Protein AF-A0A9E5N8W8-F1 (afdb_monomer)

Mean predicted aligned error: 3.69 Å

Solvent-accessible surface area (backbone atoms only — not comparable to full-atom values): 6098 Å² total; per-residue (Å²): 114,67,64,63,54,18,38,56,50,17,53,54,52,46,53,55,23,55,78,65,77,34,49,72,58,48,48,53,38,39,50,53,51,37,48,47,41,67,74,36,54,67,60,41,49,54,55,63,37,83,88,53,54,66,68,59,48,47,49,49,49,44,76,75,38,52,89,80,37,54,71,69,52,54,52,50,50,49,54,35,39,74,68,70,43,59,83,41,45,55,51,20,34,55,44,32,45,53,5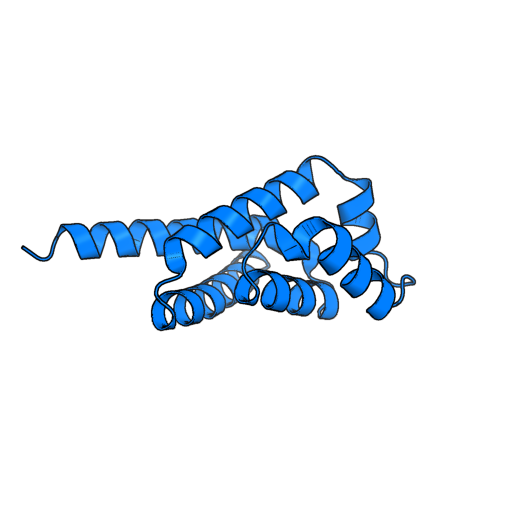4,52,52,51,50,56,53,52,67,70,60,76,121

Secondary structure (DSSP, 8-state):
-HHHHHHHHHHHHHHHHHHTT-HHHHHHHHHHHHHHHHH-HHHHHHHH-TTS-HHHHHHHHHHHHTTTS-HHHHHHHHHHHHTT-GGGHHHHHHHHHHHHHHHHHHHTT--

Structure (mmCIF, N/CA/C/O backbone):
data_AF-A0A9E5N8W8-F1
#
_entry.id   AF-A0A9E5N8W8-F1
#
loop_
_atom_site.group_PDB
_atom_site.id
_atom_site.type_symbol
_atom_site.label_atom_id
_atom_site.label_alt_id
_atom_site.label_comp_id
_atom_site.label_asym_id
_atom_site.label_entity_id
_atom_site.label_seq_id
_atom_site.pdbx_PDB_ins_code
_atom_site.Cartn_x
_atom_site.Cartn_y
_atom_site.Cartn_z
_atom_site.occupancy
_atom_site.B_iso_or_equiv
_atom_site.auth_seq_id
_atom_site.auth_comp_id
_atom_site.auth_asym_id
_atom_site.auth_atom_id
_atom_site.pdbx_PDB_model_num
ATOM 1 N N . MET A 1 1 ? 11.053 -13.539 7.207 1.00 73.38 1 MET A N 1
ATOM 2 C CA . MET A 1 1 ? 11.775 -12.260 7.021 1.00 73.38 1 MET A CA 1
ATOM 3 C C . MET A 1 1 ? 10.892 -11.238 6.309 1.00 73.38 1 MET A C 1
ATOM 5 O O . MET A 1 1 ? 10.702 -10.162 6.852 1.00 73.38 1 MET A O 1
ATOM 9 N N . GLU A 1 2 ? 10.278 -11.586 5.174 1.00 86.75 2 GLU A N 1
ATOM 10 C CA . GLU A 1 2 ? 9.368 -10.702 4.415 1.00 86.75 2 GLU A CA 1
ATOM 11 C C . GLU A 1 2 ? 8.120 -10.274 5.199 1.00 86.75 2 GLU A C 1
ATOM 13 O O . GLU A 1 2 ? 7.846 -9.081 5.286 1.00 86.75 2 GLU A O 1
ATOM 18 N N . ARG A 1 3 ? 7.435 -11.210 5.875 1.00 92.25 3 ARG A N 1
ATOM 19 C CA . ARG A 1 3 ? 6.260 -10.896 6.713 1.00 92.25 3 ARG A CA 1
ATOM 20 C C . ARG A 1 3 ? 6.556 -9.863 7.809 1.00 92.25 3 ARG A C 1
ATOM 22 O O . ARG A 1 3 ? 5.756 -8.974 8.040 1.00 92.25 3 ARG A O 1
ATOM 29 N N . GLN A 1 4 ? 7.743 -9.901 8.420 1.00 94.75 4 GLN A N 1
ATOM 30 C CA . GLN A 1 4 ? 8.146 -8.900 9.417 1.00 94.75 4 GL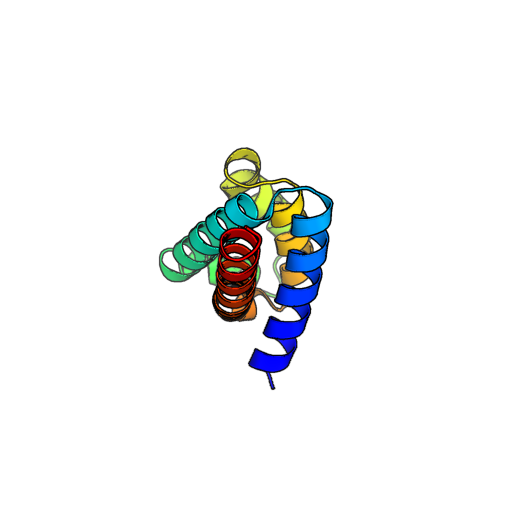N A CA 1
ATOM 31 C C . GLN A 1 4 ? 8.327 -7.502 8.800 1.00 94.75 4 GLN A C 1
ATOM 33 O O . GLN A 1 4 ? 8.074 -6.494 9.452 1.00 94.75 4 GLN A O 1
ATOM 38 N N . ILE A 1 5 ? 8.782 -7.420 7.546 1.00 94.25 5 ILE A N 1
ATOM 39 C CA . ILE A 1 5 ? 8.890 -6.144 6.827 1.00 94.25 5 ILE A CA 1
ATOM 40 C C . ILE A 1 5 ? 7.491 -5.634 6.471 1.00 94.25 5 ILE A C 1
ATOM 42 O O . ILE A 1 5 ? 7.222 -4.449 6.655 1.00 94.25 5 ILE A O 1
ATOM 46 N N . ALA A 1 6 ? 6.613 -6.521 6.000 1.00 96.19 6 ALA A N 1
ATOM 47 C CA . ALA A 1 6 ? 5.224 -6.199 5.697 1.00 96.19 6 ALA A CA 1
ATOM 48 C C . ALA A 1 6 ? 4.473 -5.688 6.936 1.00 96.19 6 ALA A C 1
ATOM 50 O O . ALA A 1 6 ? 3.879 -4.618 6.866 1.00 96.19 6 ALA A O 1
ATOM 51 N N . ALA A 1 7 ? 4.610 -6.360 8.083 1.00 96.69 7 ALA A N 1
ATOM 52 C CA . ALA A 1 7 ? 4.029 -5.932 9.356 1.00 96.69 7 ALA A CA 1
ATOM 53 C C . ALA A 1 7 ? 4.461 -4.506 9.734 1.00 96.69 7 ALA A C 1
ATOM 55 O O . ALA A 1 7 ? 3.627 -3.664 10.035 1.00 96.69 7 ALA A O 1
ATOM 56 N N . ARG A 1 8 ? 5.750 -4.168 9.592 1.00 96.25 8 ARG A N 1
ATOM 57 C CA . ARG A 1 8 ? 6.240 -2.800 9.857 1.00 96.25 8 ARG A CA 1
ATOM 58 C C . ARG A 1 8 ? 5.652 -1.750 8.914 1.00 96.25 8 ARG A C 1
ATOM 60 O O . ARG A 1 8 ? 5.467 -0.603 9.315 1.00 96.25 8 ARG A O 1
ATOM 67 N N . TYR A 1 9 ? 5.419 -2.104 7.650 1.00 96.44 9 TYR A N 1
ATOM 68 C CA . TYR A 1 9 ? 4.734 -1.217 6.711 1.00 96.44 9 TYR A CA 1
ATOM 69 C C . TYR A 1 9 ? 3.256 -1.056 7.076 1.00 96.44 9 TYR A C 1
ATOM 71 O O . TYR A 1 9 ? 2.765 0.072 7.067 1.00 96.44 9 TYR A O 1
ATOM 79 N N . ALA A 1 10 ? 2.584 -2.155 7.425 1.00 97.56 10 ALA A N 1
ATOM 80 C CA . ALA A 1 10 ? 1.194 -2.166 7.855 1.00 97.56 10 ALA A CA 1
ATOM 81 C C . ALA A 1 10 ? 0.993 -1.335 9.128 1.00 97.56 10 ALA A C 1
ATOM 83 O O . ALA A 1 10 ? 0.152 -0.449 9.125 1.00 97.56 10 ALA A O 1
ATOM 84 N N . GLU A 1 11 ? 1.822 -1.514 10.158 1.00 97.75 11 GLU A N 1
ATOM 85 C CA . GLU A 1 11 ? 1.798 -0.728 11.401 1.00 97.75 11 GLU A CA 1
ATOM 86 C C . GLU A 1 11 ? 1.964 0.777 11.141 1.00 97.75 11 GLU A C 1
ATOM 88 O O . GLU A 1 11 ? 1.233 1.602 11.696 1.00 97.75 11 GLU A O 1
ATOM 93 N N . ALA A 1 12 ? 2.912 1.149 10.274 1.00 97.00 12 ALA A N 1
ATOM 94 C CA . ALA A 1 12 ? 3.169 2.546 9.934 1.00 97.00 12 ALA A CA 1
ATOM 95 C C . ALA A 1 12 ? 1.988 3.173 9.178 1.00 97.00 12 ALA A C 1
ATOM 97 O O . ALA A 1 12 ? 1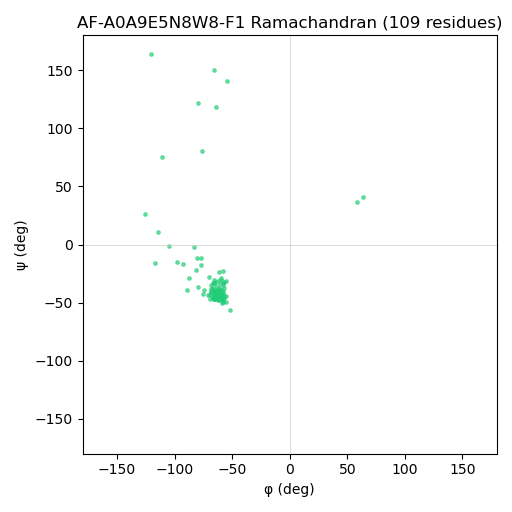.575 4.292 9.489 1.00 97.00 12 ALA A O 1
ATOM 98 N N . LEU A 1 13 ? 1.431 2.453 8.201 1.00 98.00 13 LEU A N 1
ATOM 99 C CA . LEU A 1 13 ? 0.262 2.906 7.454 1.00 98.00 13 LEU A CA 1
ATOM 100 C C . LEU A 1 13 ? -0.990 2.944 8.338 1.00 98.00 13 LEU A C 1
ATOM 102 O O . LEU A 1 13 ? -1.777 3.876 8.230 1.00 98.00 13 LEU A O 1
ATOM 106 N N . PHE A 1 14 ? -1.156 1.973 9.235 1.00 98.19 14 PHE A N 1
ATOM 107 C CA . PHE A 1 14 ? -2.268 1.894 10.179 1.00 98.19 14 PHE A CA 1
ATOM 108 C C . PHE A 1 14 ? -2.248 3.065 11.155 1.00 98.19 14 PHE A C 1
ATOM 110 O O . PHE A 1 14 ? -3.264 3.728 11.334 1.00 98.19 14 PHE A O 1
ATOM 117 N N . SER A 1 15 ? -1.078 3.382 11.713 1.00 97.12 15 SER A N 1
ATOM 118 C CA . SER A 1 15 ? -0.902 4.545 12.591 1.00 97.12 15 SER A CA 1
ATOM 119 C C . SER A 1 15 ? -1.310 5.838 11.880 1.00 97.12 15 SER A C 1
ATOM 121 O O . SER A 1 15 ? -2.086 6.621 12.418 1.00 97.12 15 SER A O 1
ATOM 123 N N . LEU A 1 16 ? -0.869 6.017 10.630 1.00 96.56 16 LEU A N 1
ATOM 124 C CA . LEU A 1 16 ? -1.220 7.188 9.829 1.00 96.56 16 LEU A CA 1
ATOM 125 C C . LEU A 1 16 ? -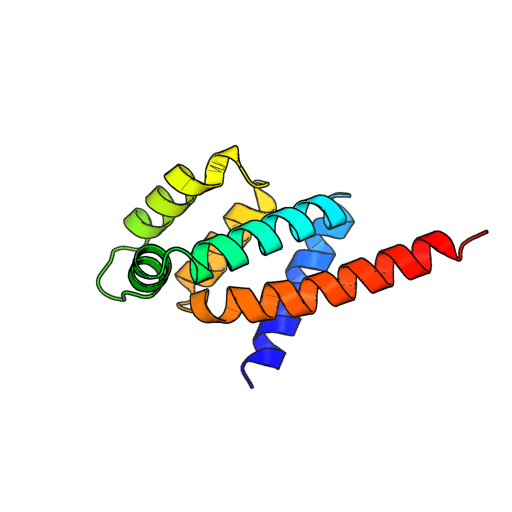2.710 7.236 9.459 1.00 96.56 16 LEU A C 1
ATOM 127 O O . LEU A 1 16 ? -3.310 8.306 9.481 1.00 96.56 16 LEU A O 1
ATOM 131 N N . ALA A 1 17 ? -3.310 6.095 9.118 1.00 97.19 17 ALA A N 1
ATOM 132 C CA . ALA A 1 17 ? -4.734 6.004 8.818 1.00 97.19 17 ALA A CA 1
ATOM 133 C C . ALA A 1 17 ? -5.583 6.300 10.062 1.00 97.19 17 ALA A C 1
ATOM 135 O O . ALA A 1 17 ? -6.584 7.001 9.967 1.00 97.19 17 ALA A O 1
ATOM 136 N N . ARG A 1 18 ? -5.153 5.836 11.241 1.00 96.12 18 ARG A N 1
ATOM 137 C CA . ARG A 1 18 ? -5.807 6.112 12.525 1.00 96.12 18 ARG A CA 1
ATOM 138 C C . ARG A 1 18 ? -5.770 7.590 12.888 1.00 96.12 18 ARG A C 1
ATOM 140 O O . ARG A 1 18 ? -6.793 8.139 13.271 1.00 96.12 18 ARG A O 1
ATOM 147 N N . GLU A 1 19 ? -4.623 8.248 12.729 1.00 95.62 19 GLU A N 1
ATOM 148 C CA . GLU A 1 19 ? -4.494 9.699 12.950 1.00 95.62 19 GLU A CA 1
ATOM 149 C C . GLU A 1 19 ? -5.437 10.527 12.063 1.00 95.62 19 GLU A C 1
ATOM 151 O O . GLU A 1 19 ? -5.755 11.669 12.395 1.00 95.62 19 GLU A O 1
ATOM 156 N N . ARG A 1 20 ? -5.872 9.961 10.933 1.00 94.88 20 ARG A N 1
ATOM 157 C CA . ARG A 1 20 ? -6.726 10.611 9.936 1.00 94.88 20 ARG A CA 1
ATOM 158 C C . ARG A 1 20 ? -8.177 10.145 9.949 1.00 94.88 20 ARG A C 1
ATOM 160 O O . ARG A 1 20 ? -8.952 10.671 9.162 1.00 94.88 20 ARG A O 1
ATOM 167 N N . ASP A 1 21 ? -8.530 9.195 10.813 1.00 95.25 21 ASP A N 1
ATOM 168 C CA . ASP A 1 21 ? -9.847 8.544 10.814 1.00 95.25 21 ASP A CA 1
ATOM 169 C C . ASP A 1 21 ? -10.182 7.853 9.468 1.00 95.25 21 ASP A C 1
ATOM 171 O O . ASP A 1 21 ? -11.305 7.861 8.975 1.00 95.25 21 ASP A O 1
ATOM 175 N N . GLU A 1 22 ? -9.164 7.265 8.827 1.00 97.12 22 GLU A N 1
ATOM 176 C CA . GLU A 1 22 ? -9.233 6.672 7.481 1.00 97.12 22 GLU A CA 1
ATOM 177 C C . GLU A 1 22 ? -9.024 5.141 7.479 1.00 97.12 22 GLU A C 1
ATOM 179 O O . GLU A 1 22 ? -8.872 4.554 6.407 1.00 97.12 22 GLU A O 1
ATOM 184 N N . ILE A 1 23 ? -9.016 4.472 8.644 1.00 96.94 23 ILE A N 1
ATOM 185 C CA . ILE A 1 23 ? -8.651 3.042 8.786 1.00 96.94 23 ILE A CA 1
ATOM 186 C C . ILE A 1 23 ? -9.430 2.146 7.813 1.00 96.94 23 ILE A C 1
ATOM 188 O O . ILE A 1 23 ? -8.837 1.435 7.003 1.00 96.94 23 ILE A O 1
ATOM 192 N N . ASP A 1 24 ? -10.762 2.203 7.851 1.00 96.62 24 ASP A N 1
ATOM 193 C CA . ASP A 1 24 ? -11.620 1.339 7.029 1.00 96.62 24 ASP A CA 1
ATOM 194 C C . ASP A 1 24 ? -11.471 1.603 5.532 1.00 96.62 24 ASP A C 1
ATOM 196 O O . ASP A 1 24 ? -11.602 0.701 4.693 1.00 96.62 24 ASP A O 1
ATOM 200 N N . ARG A 1 25 ? -11.201 2.861 5.180 1.00 97.81 25 ARG A N 1
ATOM 201 C CA . ARG A 1 25 ? -11.042 3.251 3.788 1.00 97.81 25 ARG A CA 1
ATOM 202 C C . ARG A 1 25 ? -9.695 2.783 3.245 1.00 97.81 25 ARG A C 1
ATOM 204 O O . ARG A 1 25 ? -9.667 2.226 2.153 1.00 97.81 25 ARG A O 1
ATOM 211 N N . VAL A 1 26 ? -8.620 2.921 4.020 1.00 98.31 26 VAL A N 1
ATOM 212 C CA . VAL A 1 26 ? -7.295 2.392 3.666 1.00 98.31 26 VAL A CA 1
ATOM 213 C C . VAL A 1 26 ? -7.305 0.861 3.595 1.00 98.31 26 VAL A C 1
ATOM 215 O O . VAL A 1 26 ? -6.733 0.311 2.658 1.00 98.31 26 VAL A O 1
ATOM 218 N N . ASP A 1 27 ? -8.005 0.175 4.505 1.00 98.12 27 ASP A N 1
ATOM 219 C CA . ASP A 1 27 ? -8.218 -1.285 4.451 1.00 98.12 27 ASP A CA 1
ATOM 220 C C . ASP A 1 27 ? -8.848 -1.701 3.108 1.00 98.12 27 ASP A C 1
ATOM 222 O O . ASP A 1 27 ? -8.346 -2.564 2.383 1.00 98.12 27 ASP A O 1
ATOM 226 N N . SER A 1 28 ? -9.920 -1.002 2.720 1.00 97.94 28 SER A N 1
ATOM 227 C CA . SER A 1 28 ? -10.619 -1.232 1.451 1.00 97.94 28 SER A CA 1
ATOM 228 C C . SER A 1 28 ? -9.731 -0.963 0.232 1.00 97.94 28 SER A C 1
ATOM 230 O O . SER A 1 28 ? -9.760 -1.730 -0.734 1.00 97.94 28 SER A O 1
ATOM 232 N N . ASP A 1 29 ? -8.939 0.109 0.269 1.00 98.31 29 ASP A N 1
ATOM 233 C CA . ASP A 1 29 ? -8.019 0.458 -0.809 1.00 98.31 29 ASP A CA 1
ATOM 234 C C . ASP A 1 29 ? -6.918 -0.602 -0.971 1.00 98.31 29 ASP A C 1
ATOM 236 O O . ASP A 1 29 ? -6.648 -1.042 -2.088 1.00 98.31 29 ASP A O 1
ATOM 240 N N . LEU A 1 30 ? -6.296 -1.048 0.129 1.00 98.00 30 LEU A N 1
ATOM 241 C CA . LEU A 1 30 ? -5.261 -2.088 0.103 1.00 98.00 30 LEU A CA 1
ATOM 242 C C . LEU A 1 30 ? -5.801 -3.401 -0.456 1.00 98.00 30 LEU A C 1
ATOM 244 O O . LEU A 1 30 ? -5.138 -4.025 -1.285 1.00 98.00 30 LEU A O 1
ATOM 248 N N . LYS A 1 31 ? -7.023 -3.780 -0.074 1.00 97.38 31 LYS A N 1
ATOM 249 C CA . LYS A 1 31 ? -7.702 -4.955 -0.623 1.00 97.38 31 LYS A CA 1
ATOM 250 C C . LYS A 1 31 ? -7.905 -4.851 -2.134 1.00 97.38 31 LYS A C 1
ATOM 252 O O . LYS A 1 31 ? -7.632 -5.811 -2.854 1.00 97.38 31 LYS A O 1
ATOM 257 N N . ALA A 1 32 ? -8.352 -3.695 -2.628 1.00 96.62 32 ALA A N 1
ATOM 258 C CA . ALA A 1 32 ? -8.524 -3.465 -4.063 1.00 96.62 32 ALA A CA 1
ATOM 259 C C . ALA A 1 32 ? -7.185 -3.522 -4.817 1.00 96.62 32 ALA A C 1
ATOM 261 O O . ALA A 1 32 ? -7.098 -4.123 -5.886 1.00 96.62 32 ALA A O 1
ATOM 262 N N . VAL A 1 33 ? -6.126 -2.948 -4.243 1.00 96.12 33 VAL A N 1
ATOM 263 C CA . VAL A 1 33 ? -4.782 -2.967 -4.833 1.00 96.12 33 VAL A CA 1
ATOM 264 C C . VAL A 1 33 ? -4.207 -4.381 -4.867 1.00 96.12 33 VAL A C 1
ATOM 266 O O . VAL A 1 33 ? -3.688 -4.799 -5.900 1.00 96.12 33 VAL A O 1
ATOM 269 N N . ALA A 1 34 ? -4.313 -5.134 -3.771 1.00 95.19 34 ALA A N 1
ATOM 270 C CA . ALA A 1 34 ? -3.846 -6.515 -3.707 1.00 95.19 34 ALA A CA 1
ATOM 271 C C . ALA A 1 34 ? -4.579 -7.400 -4.730 1.00 95.19 34 ALA A C 1
ATOM 273 O O . ALA A 1 34 ? -3.937 -8.182 -5.433 1.00 95.19 34 ALA A O 1
ATOM 274 N N . ALA A 1 35 ? -5.898 -7.222 -4.876 1.00 95.00 35 ALA A N 1
ATOM 275 C CA . ALA A 1 35 ? -6.687 -7.909 -5.895 1.00 95.00 35 ALA A CA 1
ATOM 276 C C . ALA A 1 35 ? -6.233 -7.543 -7.318 1.00 95.00 35 ALA A C 1
ATOM 278 O O . ALA A 1 35 ? -5.962 -8.435 -8.117 1.00 95.00 35 ALA A O 1
ATOM 279 N N . LEU A 1 36 ? -6.056 -6.250 -7.618 1.00 94.25 36 LEU A N 1
ATOM 280 C CA . LEU A 1 36 ? -5.584 -5.791 -8.928 1.00 94.25 36 LEU A CA 1
ATOM 281 C C . LEU A 1 36 ? -4.224 -6.398 -9.297 1.00 94.25 36 LEU A C 1
ATOM 283 O O . LEU A 1 36 ? -4.029 -6.836 -10.428 1.00 94.25 36 LEU A O 1
ATOM 287 N N . LEU A 1 37 ? -3.281 -6.434 -8.353 1.00 92.25 37 LEU A N 1
ATOM 288 C CA . LEU A 1 37 ? -1.951 -7.008 -8.578 1.00 92.25 37 LEU A CA 1
ATOM 289 C C . LEU A 1 37 ? -2.003 -8.522 -8.816 1.00 92.25 37 LEU A C 1
ATOM 291 O O . LEU A 1 37 ? -1.208 -9.041 -9.598 1.00 92.25 37 LEU A O 1
ATOM 295 N N . ALA A 1 38 ? -2.941 -9.220 -8.172 1.00 92.12 38 ALA A N 1
ATOM 296 C CA . ALA A 1 38 ? -3.154 -10.650 -8.370 1.00 92.12 38 ALA A CA 1
ATOM 297 C C . ALA A 1 38 ? -3.845 -10.965 -9.710 1.00 92.12 38 ALA A C 1
ATOM 299 O O . ALA A 1 38 ? -3.488 -11.938 -10.374 1.00 92.12 38 ALA A O 1
ATOM 300 N N . GLU A 1 39 ? -4.816 -10.148 -10.123 1.00 95.06 39 GLU A N 1
ATOM 301 C CA . GLU A 1 39 ? -5.590 -10.348 -11.354 1.00 95.06 39 GLU A CA 1
ATOM 302 C C . GLU A 1 39 ? -4.832 -9.892 -12.607 1.00 95.06 39 GLU A C 1
ATOM 304 O O . GLU A 1 39 ? -4.898 -10.538 -13.656 1.00 95.06 39 GLU A O 1
ATOM 309 N N . VAL A 1 40 ? -4.068 -8.802 -12.507 1.00 95.12 40 VAL A N 1
ATOM 310 C CA . VAL A 1 40 ? -3.369 -8.178 -13.636 1.00 95.12 40 VAL A CA 1
ATOM 311 C C . VAL A 1 40 ? -1.863 -8.372 -13.483 1.00 95.12 40 VAL A C 1
ATOM 313 O O . VAL A 1 40 ? -1.105 -7.458 -13.159 1.00 95.12 40 VAL A O 1
ATOM 316 N N . SER A 1 41 ? -1.409 -9.596 -13.764 1.00 90.25 41 SER A N 1
ATOM 317 C CA . SER A 1 41 ? 0.006 -9.983 -13.635 1.00 90.25 41 SER A CA 1
ATOM 318 C C . SER A 1 41 ? 0.984 -9.092 -14.421 1.00 90.25 41 SER A C 1
ATOM 320 O O . SER A 1 41 ? 2.110 -8.878 -13.978 1.00 90.25 41 SER A O 1
ATOM 322 N N . GLU A 1 42 ? 0.578 -8.533 -15.567 1.00 92.25 42 GLU A N 1
ATOM 323 C CA . GLU A 1 42 ? 1.391 -7.570 -16.326 1.00 92.25 42 GLU A CA 1
ATOM 324 C C . GLU A 1 42 ? 1.644 -6.283 -15.527 1.00 92.25 42 GLU A C 1
ATOM 326 O O . GLU A 1 42 ? 2.771 -5.786 -15.500 1.00 92.25 42 GLU A O 1
ATOM 331 N N . PHE A 1 43 ? 0.621 -5.777 -14.831 1.00 92.44 43 PHE A N 1
ATOM 332 C CA . PHE A 1 43 ? 0.722 -4.574 -14.012 1.00 92.44 43 PHE A CA 1
ATOM 333 C C . PHE A 1 43 ? 1.698 -4.788 -12.851 1.00 92.44 43 PHE A C 1
ATOM 335 O O . PHE A 1 43 ? 2.612 -3.984 -12.663 1.00 92.44 43 PHE A O 1
ATOM 342 N N . ALA A 1 44 ? 1.583 -5.916 -12.144 1.00 91.50 44 ALA A N 1
ATOM 343 C CA . ALA A 1 44 ? 2.524 -6.289 -11.087 1.00 91.50 44 ALA A CA 1
ATOM 344 C C . ALA A 1 44 ? 3.972 -6.372 -11.609 1.00 91.50 44 ALA A C 1
ATOM 346 O O . ALA A 1 44 ? 4.873 -5.723 -11.071 1.00 91.50 44 ALA A O 1
ATOM 347 N N . ARG A 1 45 ? 4.189 -7.076 -12.729 1.00 91.56 45 ARG A N 1
ATOM 348 C CA . ARG A 1 45 ? 5.522 -7.222 -13.343 1.00 91.56 45 ARG A CA 1
ATOM 349 C C . ARG A 1 45 ? 6.119 -5.888 -13.769 1.00 91.56 45 ARG A C 1
ATOM 351 O O . ARG A 1 45 ? 7.321 -5.685 -13.613 1.00 91.56 45 ARG A O 1
ATOM 358 N N . LEU A 1 46 ? 5.306 -4.969 -14.287 1.00 92.44 46 LEU A N 1
ATOM 359 C CA . LEU A 1 46 ? 5.768 -3.639 -14.676 1.00 92.44 46 LEU A CA 1
ATOM 360 C C . LEU A 1 46 ? 6.237 -2.832 -13.457 1.00 92.44 46 LEU A C 1
ATOM 362 O O . LEU A 1 46 ? 7.283 -2.180 -13.517 1.00 92.44 46 LEU A O 1
ATOM 366 N N . LEU A 1 47 ? 5.509 -2.899 -12.338 1.00 91.94 47 LEU A N 1
ATOM 367 C CA . LEU A 1 47 ? 5.897 -2.224 -11.095 1.00 91.94 47 LEU A CA 1
ATOM 368 C C . LEU A 1 47 ? 7.191 -2.794 -10.496 1.00 91.94 47 LEU A C 1
ATOM 370 O O . LEU A 1 47 ? 7.973 -2.049 -9.901 1.00 91.94 47 LEU A O 1
ATOM 374 N N . GLU A 1 48 ? 7.462 -4.080 -10.693 1.00 89.31 48 GLU A N 1
ATOM 375 C CA . GLU A 1 48 ? 8.693 -4.747 -10.252 1.00 89.31 48 GLU A CA 1
ATOM 376 C C . GLU A 1 48 ? 9.875 -4.534 -11.214 1.00 89.31 48 GLU A C 1
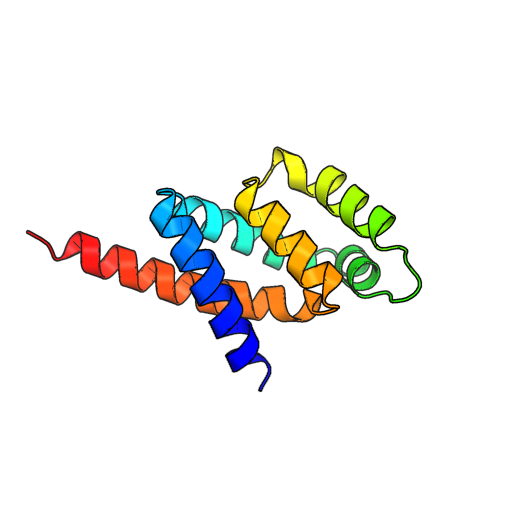ATOM 378 O O . GLU A 1 48 ? 11.032 -4.599 -10.800 1.00 89.31 48 GLU A O 1
ATOM 383 N N . HIS A 1 49 ? 9.618 -4.207 -12.484 1.00 91.12 49 HIS A N 1
ATOM 384 C CA . HIS A 1 49 ? 10.653 -4.160 -13.517 1.00 91.12 49 HIS A CA 1
ATOM 385 C C . HIS A 1 49 ? 11.719 -3.078 -13.243 1.00 91.12 49 HIS A C 1
ATOM 387 O O . HIS A 1 49 ? 11.384 -1.888 -13.219 1.00 91.12 49 HIS A O 1
ATOM 393 N N . PRO A 1 50 ? 13.008 -3.422 -13.066 1.00 87.69 50 PRO A N 1
ATOM 394 C CA . PRO A 1 50 ? 14.034 -2.460 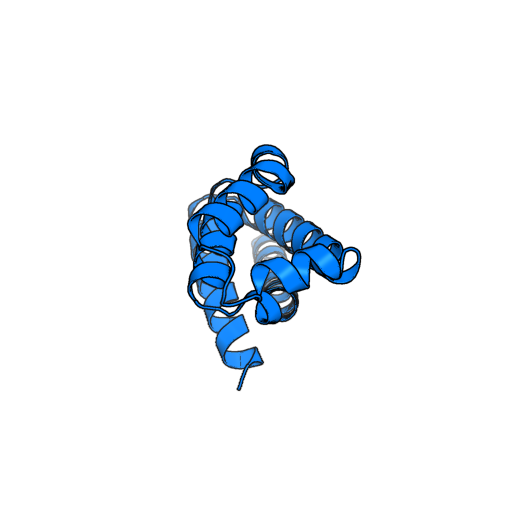-12.654 1.00 87.69 50 PRO A CA 1
ATOM 395 C C . PRO A 1 50 ? 14.390 -1.436 -13.741 1.00 87.69 50 PRO A C 1
ATOM 397 O O . PRO A 1 50 ? 14.776 -0.319 -13.415 1.00 87.69 50 PRO A O 1
ATOM 400 N N . GLU A 1 51 ? 14.234 -1.785 -15.021 1.00 91.25 51 GLU A N 1
ATOM 401 C CA . GLU A 1 51 ? 14.543 -0.874 -16.139 1.00 91.25 51 GLU A CA 1
ATOM 402 C C . GLU A 1 51 ? 13.424 0.139 -16.429 1.00 91.25 51 GLU A C 1
ATOM 404 O O . GLU A 1 51 ? 13.624 1.088 -17.185 1.00 91.25 51 GLU A O 1
ATOM 409 N N . VAL A 1 52 ? 12.236 -0.040 -15.837 1.00 92.56 52 VAL A N 1
ATOM 410 C CA . VAL A 1 52 ? 11.150 0.934 -15.983 1.00 92.56 52 VAL A CA 1
ATOM 411 C C . VAL A 1 52 ? 11.423 2.096 -15.032 1.00 92.56 52 VAL A C 1
ATOM 413 O O . VAL A 1 52 ? 11.515 1.906 -13.818 1.00 92.56 52 VAL A O 1
ATOM 416 N N . ALA A 1 53 ? 11.525 3.304 -15.589 1.00 93.75 53 ALA A N 1
ATOM 417 C CA . ALA A 1 53 ? 11.745 4.526 -14.822 1.00 93.75 53 ALA A CA 1
ATOM 418 C C . ALA A 1 53 ? 10.684 4.706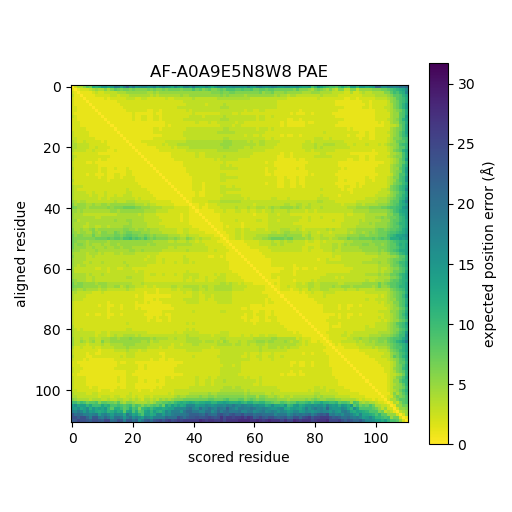 -13.722 1.00 93.75 53 ALA A C 1
ATOM 420 O O . ALA A 1 53 ? 9.495 4.449 -13.937 1.00 93.75 53 ALA A O 1
ATOM 421 N N . GLN A 1 54 ? 11.105 5.184 -12.549 1.00 92.44 54 GLN A N 1
ATOM 422 C CA . GLN A 1 54 ? 10.216 5.337 -11.393 1.00 92.44 54 GLN A CA 1
ATOM 423 C C . GLN A 1 54 ? 9.067 6.304 -11.685 1.00 92.44 54 GLN A C 1
ATOM 425 O O . GLN A 1 54 ? 7.928 6.046 -11.312 1.00 92.44 54 GLN A O 1
ATOM 430 N N . GLU A 1 55 ? 9.340 7.373 -12.428 1.00 93.62 55 GLU A N 1
ATOM 431 C CA . GLU A 1 55 ? 8.358 8.363 -12.865 1.00 93.62 55 GLU A CA 1
ATOM 432 C C . GLU A 1 55 ? 7.253 7.713 -13.702 1.00 93.62 55 GLU A C 1
ATOM 434 O O . GLU A 1 55 ? 6.072 8.028 -13.536 1.00 93.62 55 GLU A O 1
ATOM 439 N N . ARG A 1 56 ? 7.618 6.748 -14.560 1.00 94.62 56 ARG A N 1
ATOM 440 C CA . ARG A 1 56 ? 6.643 6.006 -15.362 1.00 94.62 56 ARG A CA 1
ATOM 441 C C . ARG A 1 56 ? 5.776 5.107 -14.485 1.00 94.62 56 ARG A C 1
ATOM 443 O O . ARG A 1 56 ? 4.567 5.067 -14.694 1.00 94.62 56 ARG A O 1
ATOM 450 N N . LYS A 1 57 ? 6.361 4.438 -13.487 1.00 94.00 57 LYS A N 1
ATOM 451 C CA . LYS A 1 57 ? 5.603 3.629 -12.517 1.00 94.00 57 LYS A CA 1
ATOM 452 C C . LYS A 1 57 ? 4.642 4.487 -11.697 1.00 94.00 57 LYS A C 1
ATOM 454 O O . LYS A 1 57 ? 3.496 4.098 -11.508 1.00 94.00 57 LYS A O 1
ATOM 459 N N . TYR A 1 58 ? 5.075 5.662 -11.243 1.00 94.75 58 TYR A N 1
ATOM 460 C CA . TYR A 1 58 ? 4.214 6.576 -10.489 1.00 94.75 58 TYR A CA 1
ATOM 461 C C . TYR A 1 58 ? 3.063 7.112 -11.331 1.00 94.75 58 TYR A C 1
ATOM 463 O O . TYR A 1 58 ? 1.940 7.136 -10.838 1.00 94.75 58 TYR A O 1
ATOM 471 N N . SER A 1 59 ? 3.330 7.476 -12.589 1.00 94.94 59 SER A N 1
ATOM 472 C CA . SER A 1 59 ? 2.287 7.926 -13.517 1.00 94.94 59 SER A CA 1
ATOM 473 C C . SER A 1 59 ? 1.237 6.834 -13.716 1.00 94.94 59 SER A C 1
ATOM 475 O O . SER A 1 59 ? 0.052 7.104 -13.624 1.00 94.94 59 SER A O 1
ATOM 477 N N . LEU A 1 60 ? 1.658 5.576 -13.882 1.00 93.94 60 LEU A N 1
ATOM 478 C CA . LEU A 1 60 ? 0.730 4.449 -14.013 1.00 93.94 60 LEU A CA 1
ATOM 479 C C . LEU A 1 60 ? -0.091 4.200 -12.742 1.00 93.94 60 LEU A C 1
ATOM 481 O O . LEU A 1 60 ? -1.282 3.926 -12.833 1.00 93.94 60 LEU A O 1
ATOM 485 N N . LEU A 1 61 ? 0.514 4.311 -11.554 1.00 94.94 61 LEU A N 1
ATOM 486 C CA . LEU A 1 61 ? -0.237 4.225 -10.297 1.00 94.94 61 LEU A CA 1
ATOM 487 C C . LEU A 1 61 ? -1.289 5.339 -10.193 1.00 94.94 61 LEU A C 1
ATOM 489 O O . LEU A 1 61 ? -2.404 5.081 -9.755 1.00 94.94 61 LEU A O 1
ATOM 493 N N . GLU A 1 62 ? -0.946 6.565 -10.587 1.00 95.44 62 GLU A N 1
ATOM 494 C CA . GLU A 1 62 ? -1.885 7.692 -10.606 1.00 95.44 62 GLU A CA 1
ATOM 495 C C . GLU A 1 62 ? -3.002 7.491 -11.634 1.00 95.44 62 GLU A C 1
ATOM 497 O O . GLU A 1 62 ? -4.167 7.654 -11.292 1.00 95.44 62 GLU A O 1
ATOM 502 N N . GLU A 1 63 ? -2.661 7.083 -12.857 1.00 95.19 63 GLU A N 1
ATOM 503 C CA . GLU A 1 63 ? -3.613 6.842 -13.947 1.00 95.19 63 GLU A CA 1
ATOM 504 C C . GLU A 1 63 ? -4.615 5.727 -13.605 1.00 95.19 63 GLU A C 1
ATOM 506 O O . GLU A 1 63 ? -5.794 5.844 -13.928 1.00 95.19 63 GLU A O 1
ATOM 511 N N . VAL A 1 64 ? -4.163 4.648 -12.954 1.00 94.06 64 VAL A N 1
ATOM 512 C CA . VAL A 1 64 ? -5.002 3.468 -12.678 1.00 94.06 64 VAL A CA 1
ATOM 513 C C . VAL A 1 64 ? -5.754 3.581 -11.352 1.00 94.06 64 VAL A C 1
ATOM 515 O O . VAL A 1 64 ? -6.901 3.151 -11.258 1.00 94.06 64 VAL A O 1
ATOM 518 N N . LEU A 1 65 ? -5.113 4.119 -10.311 1.00 94.69 65 LEU A N 1
ATOM 519 C CA . LEU A 1 65 ? -5.638 4.078 -8.942 1.00 94.69 65 LEU A CA 1
ATOM 520 C C . LEU A 1 65 ? -5.928 5.461 -8.360 1.00 94.69 65 LEU A C 1
ATOM 522 O O . LEU A 1 65 ? -6.630 5.540 -7.358 1.00 94.69 65 LEU A O 1
ATOM 526 N N . GLY A 1 66 ? -5.412 6.544 -8.945 1.00 93.00 66 GLY A N 1
ATOM 527 C CA . GLY A 1 66 ? -5.365 7.863 -8.306 1.00 93.00 66 GLY A CA 1
ATOM 528 C C . GLY A 1 66 ? -6.717 8.429 -7.875 1.00 93.00 66 GLY A C 1
ATOM 529 O O . GLY A 1 66 ? -6.785 9.092 -6.845 1.00 93.00 66 GLY A O 1
ATOM 530 N N . GLU A 1 67 ? -7.786 8.133 -8.617 1.00 94.06 67 GLU A N 1
ATOM 531 C CA . GLU A 1 67 ? -9.158 8.529 -8.262 1.00 94.06 67 GLU A CA 1
ATOM 532 C C . GLU A 1 67 ? -9.915 7.455 -7.461 1.00 94.06 67 GLU A C 1
ATOM 534 O O . GLU A 1 67 ? -10.939 7.744 -6.844 1.00 94.06 67 GLU A O 1
ATOM 539 N N . ALA A 1 68 ? -9.429 6.212 -7.463 1.00 94.19 68 ALA A N 1
ATOM 540 C CA . ALA A 1 68 ? -10.100 5.072 -6.843 1.00 94.19 68 ALA A CA 1
ATOM 541 C C . ALA A 1 68 ? -9.743 4.894 -5.359 1.00 94.19 68 ALA A C 1
ATOM 543 O O . ALA A 1 68 ? -10.563 4.380 -4.592 1.00 94.19 68 ALA A O 1
ATOM 544 N N . ILE A 1 69 ? -8.538 5.310 -4.958 1.00 97.44 69 ILE A N 1
ATOM 545 C CA . ILE A 1 69 ? -8.001 5.129 -3.602 1.00 97.44 69 ILE A CA 1
ATOM 546 C C . ILE A 1 69 ? -7.665 6.464 -2.939 1.00 97.44 69 ILE A C 1
ATOM 548 O O . ILE A 1 69 ? -7.521 7.495 -3.596 1.00 97.44 69 ILE A O 1
ATOM 552 N N . LEU A 1 70 ? -7.496 6.453 -1.619 1.00 97.94 70 LEU A N 1
ATOM 553 C CA . LEU A 1 70 ? -7.099 7.640 -0.878 1.00 97.94 70 LEU A CA 1
ATOM 554 C C . LEU A 1 70 ? -5.679 8.110 -1.237 1.00 97.94 70 LEU A C 1
ATOM 556 O O . LEU A 1 70 ? -4.782 7.291 -1.478 1.00 97.94 70 LEU A O 1
ATOM 560 N N . PRO A 1 71 ? -5.405 9.428 -1.138 1.00 96.19 71 PRO A N 1
ATOM 561 C CA . PRO A 1 71 ? -4.062 9.973 -1.330 1.00 96.19 71 PRO A CA 1
ATOM 562 C C . PRO A 1 71 ? -3.010 9.361 -0.396 1.00 96.19 71 PRO A C 1
ATOM 564 O O . PRO A 1 71 ? -1.843 9.232 -0.781 1.00 96.19 71 PRO A O 1
ATOM 567 N N . VAL A 1 72 ? -3.403 8.981 0.828 1.00 96.56 72 VAL A N 1
ATOM 568 C CA . VAL A 1 72 ? -2.515 8.310 1.790 1.00 96.56 72 VAL A CA 1
ATOM 569 C C . VAL A 1 72 ? -2.100 6.928 1.286 1.00 96.56 72 VAL A C 1
ATOM 571 O O . VAL A 1 72 ? -0.905 6.623 1.266 1.00 96.56 72 VAL A O 1
ATOM 574 N N . THR A 1 73 ? -3.053 6.146 0.773 1.00 97.56 73 THR A N 1
ATOM 575 C CA . THR A 1 73 ? -2.798 4.823 0.204 1.00 97.56 73 THR A CA 1
ATOM 576 C C . THR A 1 73 ? -1.932 4.939 -1.045 1.00 97.56 73 THR A C 1
ATOM 578 O O . THR A 1 73 ? -0.903 4.275 -1.146 1.00 97.56 73 THR A O 1
ATOM 581 N N . LEU A 1 74 ? -2.256 5.856 -1.961 1.00 97.19 74 LEU A N 1
ATOM 582 C CA . LEU A 1 74 ? -1.457 6.087 -3.169 1.00 97.19 74 LEU A CA 1
ATOM 583 C C . LEU A 1 74 ? -0.007 6.481 -2.844 1.00 97.19 74 LEU A C 1
ATOM 585 O O . LEU A 1 74 ? 0.937 5.991 -3.467 1.00 97.19 74 LEU A O 1
ATOM 589 N N . SER A 1 75 ? 0.185 7.352 -1.851 1.00 96.38 75 SER A N 1
ATOM 590 C CA . SER A 1 75 ? 1.518 7.766 -1.397 1.00 96.38 75 SER A CA 1
ATOM 591 C C . SER A 1 75 ? 2.309 6.592 -0.818 1.00 96.38 75 SER A C 1
ATOM 593 O O . SER A 1 75 ? 3.507 6.455 -1.084 1.00 96.38 75 SER A O 1
ATOM 595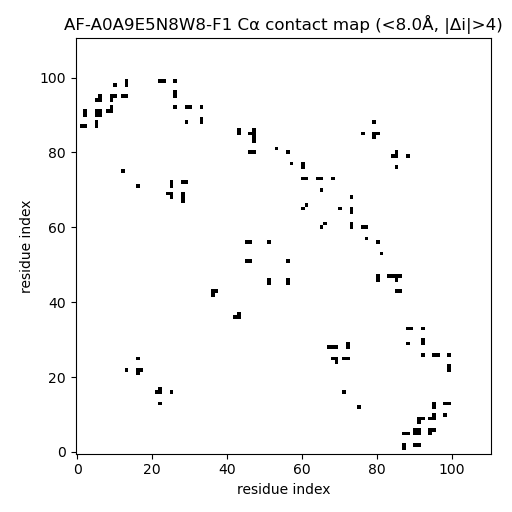 N N . PHE A 1 76 ? 1.636 5.717 -0.072 1.00 96.88 76 PHE A N 1
ATOM 596 C CA . PHE A 1 76 ? 2.216 4.479 0.428 1.00 96.88 76 PHE A CA 1
ATOM 597 C C . PHE A 1 76 ? 2.625 3.529 -0.711 1.00 96.88 76 PHE A C 1
ATOM 599 O O . PHE A 1 76 ? 3.764 3.060 -0.723 1.00 96.88 76 PHE A O 1
ATOM 606 N N . LEU A 1 77 ? 1.775 3.317 -1.722 1.00 95.88 77 LEU A N 1
ATOM 607 C CA . LEU A 1 77 ? 2.112 2.474 -2.878 1.00 95.88 77 LEU A CA 1
ATOM 608 C C . LEU A 1 77 ? 3.352 2.984 -3.613 1.00 95.88 77 L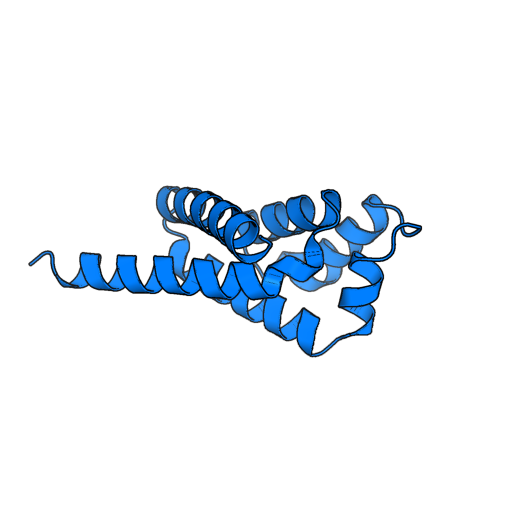EU A C 1
ATOM 610 O O . LEU A 1 77 ? 4.282 2.219 -3.872 1.00 95.88 77 LEU A O 1
ATOM 614 N N . LYS A 1 78 ? 3.422 4.294 -3.879 1.00 95.12 78 LYS A N 1
ATOM 615 C CA . LYS A 1 78 ? 4.603 4.916 -4.496 1.00 95.12 78 LYS A CA 1
ATOM 616 C C . LYS A 1 78 ? 5.863 4.683 -3.664 1.00 95.12 78 LYS A C 1
ATOM 618 O O . LYS A 1 78 ? 6.920 4.399 -4.223 1.00 95.12 78 LYS A O 1
ATOM 623 N N . LEU A 1 79 ? 5.771 4.761 -2.333 1.00 95.12 79 LEU A N 1
ATOM 624 C CA . LEU A 1 79 ? 6.893 4.468 -1.438 1.00 95.12 79 LEU A CA 1
ATOM 625 C C . LEU A 1 79 ? 7.358 3.011 -1.559 1.00 95.12 79 LEU A C 1
ATOM 627 O O . LEU A 1 79 ? 8.566 2.775 -1.619 1.00 95.12 79 LEU A O 1
ATOM 631 N N . VAL A 1 80 ? 6.433 2.053 -1.579 1.00 93.81 80 VAL A N 1
ATOM 632 C CA . VAL A 1 80 ? 6.738 0.618 -1.675 1.00 93.81 80 VAL A CA 1
ATOM 633 C C . VAL A 1 80 ? 7.373 0.283 -3.027 1.00 93.81 80 VAL A C 1
ATOM 635 O O . VAL A 1 80 ? 8.445 -0.326 -3.065 1.00 93.81 80 VAL A O 1
ATOM 638 N N . VAL A 1 81 ? 6.796 0.785 -4.123 1.00 92.88 81 VAL A N 1
ATOM 639 C CA . VAL A 1 81 ? 7.341 0.636 -5.484 1.00 92.88 81 VAL A CA 1
ATOM 640 C C . VAL A 1 81 ? 8.730 1.262 -5.592 1.00 92.88 81 VAL A C 1
ATOM 642 O O . VAL A 1 81 ? 9.659 0.643 -6.114 1.00 92.88 81 VAL A O 1
ATOM 645 N N . ARG A 1 82 ? 8.934 2.451 -5.008 1.00 92.06 82 ARG A N 1
ATOM 646 C CA . ARG A 1 82 ? 10.252 3.103 -4.968 1.00 92.06 82 ARG A CA 1
ATOM 647 C C . ARG A 1 82 ? 11.315 2.239 -4.295 1.00 92.06 82 ARG A C 1
ATOM 649 O O . ARG A 1 82 ? 12.489 2.303 -4.652 1.00 92.06 82 ARG A O 1
ATOM 656 N N . ARG A 1 83 ? 10.919 1.471 -3.279 1.00 91.19 83 ARG A N 1
ATOM 657 C CA . ARG A 1 83 ? 11.804 0.569 -2.532 1.00 91.19 83 ARG A CA 1
ATOM 658 C C . ARG A 1 83 ? 11.998 -0.783 -3.222 1.00 91.19 83 ARG A C 1
ATOM 660 O O . ARG A 1 83 ? 12.776 -1.571 -2.694 1.00 91.19 83 ARG A O 1
ATOM 667 N N . GLY A 1 84 ? 11.336 -1.025 -4.358 1.00 89.19 84 GLY A N 1
ATOM 668 C CA . GLY A 1 84 ? 11.375 -2.298 -5.075 1.00 89.19 84 GLY A CA 1
ATOM 669 C C . GLY A 1 84 ? 10.785 -3.436 -4.249 1.00 89.19 84 GLY A C 1
ATOM 670 O O . GLY A 1 84 ? 11.403 -4.486 -4.175 1.00 89.19 84 GLY A O 1
ATOM 671 N N . ARG A 1 85 ? 9.680 -3.165 -3.539 1.00 89.31 85 ARG A N 1
ATOM 672 C CA . ARG A 1 85 ? 9.034 -4.097 -2.597 1.00 89.31 85 ARG A CA 1
ATOM 673 C C . ARG A 1 85 ? 7.549 -4.318 -2.896 1.00 89.31 85 ARG A C 1
ATOM 675 O O . ARG A 1 85 ? 6.757 -4.544 -1.982 1.00 89.31 85 ARG A O 1
ATOM 682 N N . SER A 1 86 ? 7.149 -4.147 -4.151 1.00 89.56 86 SER A N 1
ATOM 683 C CA . SER A 1 86 ? 5.752 -4.243 -4.597 1.00 89.56 86 SER A CA 1
ATOM 684 C C . SER A 1 86 ? 5.144 -5.620 -4.313 1.00 89.56 86 SER A C 1
ATOM 686 O O . SER A 1 86 ? 3.962 -5.717 -3.999 1.00 89.56 86 SER A O 1
ATOM 688 N N . GLU A 1 87 ? 5.966 -6.665 -4.326 1.00 90.69 87 GLU A N 1
ATOM 689 C CA . GLU A 1 87 ? 5.615 -8.042 -3.990 1.00 90.69 87 GLU A CA 1
ATOM 690 C C . GLU A 1 87 ? 5.135 -8.205 -2.538 1.00 90.69 87 GLU A C 1
ATOM 692 O O . GLU A 1 87 ? 4.372 -9.117 -2.225 1.00 90.69 87 GLU A O 1
ATOM 697 N N . LEU A 1 88 ? 5.526 -7.290 -1.640 1.00 93.81 88 LEU A N 1
ATOM 698 C CA . LEU A 1 88 ? 5.081 -7.308 -0.247 1.00 93.81 88 LEU A CA 1
ATOM 699 C C . LEU A 1 88 ? 3.656 -6.778 -0.071 1.00 93.81 88 LEU A C 1
ATOM 701 O O . LEU A 1 88 ? 3.106 -6.944 1.013 1.00 93.81 88 LEU A O 1
ATOM 705 N N . LEU A 1 89 ? 3.051 -6.143 -1.082 1.00 94.56 89 LEU A N 1
ATOM 706 C CA . LEU A 1 89 ? 1.747 -5.483 -0.938 1.00 94.56 89 LEU A CA 1
ATOM 707 C C . LEU A 1 89 ? 0.627 -6.447 -0.530 1.00 94.56 89 LEU A C 1
ATOM 709 O O . LEU A 1 89 ? -0.228 -6.056 0.258 1.00 94.56 89 LEU A O 1
ATOM 713 N N . GLY A 1 90 ? 0.671 -7.706 -0.978 1.00 95.00 90 GLY A N 1
ATOM 714 C CA . GLY A 1 90 ? -0.270 -8.732 -0.516 1.00 95.00 90 GLY A CA 1
ATOM 715 C C . GLY A 1 90 ? -0.115 -9.040 0.977 1.00 95.00 90 GLY A C 1
ATOM 716 O O . GLY A 1 90 ? -1.094 -9.066 1.711 1.00 95.00 90 GLY A O 1
ATOM 717 N N . LEU A 1 91 ? 1.124 -9.186 1.462 1.00 96.50 91 LEU A N 1
ATOM 718 C CA . LEU A 1 91 ? 1.379 -9.391 2.893 1.00 96.50 91 LEU A CA 1
ATOM 719 C C . LEU A 1 91 ? 1.044 -8.145 3.721 1.00 96.50 91 LEU A C 1
ATOM 721 O O . LEU A 1 91 ? 0.589 -8.269 4.849 1.00 96.50 91 LEU A O 1
ATOM 725 N N . VAL A 1 92 ? 1.274 -6.943 3.185 1.00 97.62 92 VAL A N 1
ATOM 726 C CA . VAL A 1 92 ? 0.898 -5.695 3.862 1.00 97.62 92 VAL A CA 1
ATOM 727 C C . VAL A 1 92 ? -0.615 -5.607 4.025 1.00 97.62 92 VAL A C 1
ATOM 729 O O . VAL A 1 92 ? -1.061 -5.214 5.096 1.00 97.62 92 VAL A O 1
ATOM 732 N N . GLU A 1 93 ? -1.389 -5.968 2.999 1.00 97.88 93 GLU A N 1
ATOM 733 C CA . GLU A 1 93 ? -2.852 -6.025 3.085 1.00 97.88 93 GLU A CA 1
ATOM 734 C C . GLU A 1 93 ? -3.304 -6.971 4.201 1.00 97.88 93 GLU A C 1
ATOM 736 O O . GLU A 1 93 ? -4.103 -6.568 5.042 1.00 97.88 93 GLU A O 1
ATOM 741 N N . GLU A 1 94 ? -2.735 -8.179 4.276 1.00 97.69 94 GLU A N 1
ATOM 742 C CA . GLU A 1 94 ? -3.066 -9.142 5.331 1.00 97.69 94 GLU A CA 1
ATOM 743 C C . GLU A 1 94 ? -2.794 -8.584 6.735 1.00 97.69 94 GLU A C 1
ATOM 745 O O . GLU A 1 94 ? -3.661 -8.649 7.604 1.00 97.69 94 GLU A O 1
ATOM 750 N N . GLU A 1 95 ? -1.593 -8.046 6.962 1.00 98.12 95 GLU A N 1
ATOM 751 C CA . GLU A 1 95 ? -1.186 -7.519 8.270 1.00 98.12 95 GLU A CA 1
ATOM 752 C C . GLU A 1 95 ? -1.989 -6.260 8.642 1.00 98.12 95 GLU A C 1
ATOM 754 O O . GLU A 1 95 ? -2.384 -6.092 9.794 1.00 98.12 95 GLU A O 1
ATOM 759 N N . TYR A 1 96 ? -2.288 -5.390 7.671 1.00 98.31 96 TYR A N 1
ATOM 760 C CA . TYR A 1 96 ? -3.108 -4.199 7.895 1.00 98.31 96 TYR A CA 1
ATOM 761 C C . TYR A 1 96 ? -4.538 -4.572 8.288 1.00 98.31 96 TYR A C 1
ATOM 763 O O . TYR A 1 96 ? -5.080 -4.013 9.242 1.00 98.31 96 TYR A O 1
ATOM 771 N N . ARG A 1 97 ? -5.133 -5.546 7.591 1.00 97.62 97 ARG A N 1
ATOM 772 C CA . ARG A 1 97 ? -6.483 -6.034 7.879 1.00 97.62 97 ARG A CA 1
ATOM 773 C C . ARG A 1 97 ? -6.595 -6.559 9.310 1.00 97.62 97 ARG A C 1
ATOM 775 O O . ARG A 1 97 ? -7.569 -6.246 9.988 1.00 97.62 97 ARG A O 1
ATOM 782 N N . LEU A 1 98 ? -5.589 -7.294 9.793 1.00 97.12 98 LEU A N 1
ATOM 783 C CA . LEU A 1 98 ? -5.545 -7.779 11.179 1.00 97.12 98 LEU A CA 1
ATOM 784 C C . LEU A 1 98 ? -5.555 -6.623 12.194 1.00 97.12 98 LEU A C 1
ATOM 786 O O . LEU A 1 98 ? -6.336 -6.652 13.144 1.00 97.12 98 LEU A O 1
ATOM 790 N N . LEU A 1 99 ? -4.748 -5.582 11.964 1.00 97.31 99 LEU A N 1
ATOM 791 C CA . LEU A 1 99 ? -4.724 -4.383 12.815 1.00 97.31 99 LEU A CA 1
ATOM 792 C C . LEU A 1 99 ? -6.069 -3.636 12.793 1.00 97.31 99 LEU A C 1
ATOM 794 O O . LEU A 1 99 ? -6.558 -3.188 13.832 1.00 97.31 99 LEU A O 1
ATOM 798 N N . ALA A 1 100 ? -6.691 -3.520 11.617 1.00 96.38 100 ALA A N 1
ATOM 799 C CA . ALA A 1 100 ? -7.997 -2.886 11.458 1.00 96.38 100 ALA A CA 1
ATOM 800 C C . ALA A 1 100 ? -9.108 -3.667 12.177 1.00 96.38 100 ALA A C 1
ATOM 802 O O . ALA A 1 100 ? -9.934 -3.077 12.874 1.00 96.38 100 ALA A O 1
ATOM 803 N N . GLU A 1 101 ? -9.123 -4.995 12.056 1.00 94.56 101 GLU A N 1
ATOM 804 C CA . GLU A 1 101 ? -10.058 -5.871 12.768 1.00 94.56 101 GLU A CA 1
ATOM 805 C C . GLU A 1 101 ? -9.904 -5.771 14.291 1.00 94.56 101 GLU A C 1
ATOM 807 O O . GLU A 1 101 ? -10.911 -5.660 14.996 1.00 94.56 101 GLU A O 1
ATOM 812 N N . GLU A 1 102 ? -8.669 -5.748 14.795 1.00 93.75 102 GLU A N 1
ATOM 813 C CA . GLU A 1 102 ? -8.384 -5.567 16.221 1.00 93.75 102 GLU A CA 1
ATOM 814 C C . GLU A 1 102 ? -8.890 -4.208 16.731 1.00 93.75 102 GLU A C 1
ATOM 816 O O . GLU A 1 102 ? -9.589 -4.155 17.745 1.00 93.75 102 GLU A O 1
ATOM 821 N N . SER A 1 103 ? -8.639 -3.119 15.993 1.00 92.00 103 SER A N 1
ATOM 822 C CA . SER A 1 103 ? -9.126 -1.773 16.341 1.00 92.00 103 SER A CA 1
ATOM 823 C C . SER A 1 103 ? -10.649 -1.712 16.428 1.00 92.00 103 SER A C 1
ATOM 825 O O . SER A 1 103 ? -11.193 -1.234 17.423 1.00 92.00 103 SER A O 1
ATOM 827 N N . ARG A 1 104 ? -11.351 -2.279 15.436 1.00 89.38 104 ARG A N 1
ATOM 828 C CA . ARG A 1 104 ? -12.823 -2.369 15.429 1.00 89.38 104 ARG A CA 1
ATOM 829 C C . ARG A 1 104 ? -13.351 -3.209 16.594 1.00 89.38 104 ARG A C 1
ATOM 831 O O . ARG A 1 104 ? -14.471 -2.995 17.054 1.00 89.38 104 ARG A O 1
ATOM 838 N N . GLY A 1 105 ? -12.590 -4.213 17.032 1.00 83.81 105 GLY A N 1
ATOM 839 C CA . GLY A 1 105 ? -12.902 -5.029 18.203 1.00 83.81 105 GLY A CA 1
ATOM 840 C C . GLY A 1 105 ? -12.802 -4.238 19.507 1.00 83.81 105 GLY A C 1
ATOM 841 O O . GLY A 1 105 ? -13.680 -4.367 20.354 1.00 83.81 105 GLY A O 1
ATOM 842 N N . ILE A 1 106 ? -11.782 -3.387 19.641 1.00 74.50 106 ILE A N 1
ATOM 843 C CA . ILE A 1 106 ? -11.580 -2.515 20.808 1.00 74.50 106 ILE A CA 1
ATOM 844 C C . ILE A 1 106 ? -12.654 -1.421 20.865 1.00 74.50 106 ILE A C 1
ATOM 846 O O . ILE A 1 106 ? -13.284 -1.244 21.905 1.00 74.50 106 ILE A O 1
ATOM 850 N N . GLU A 1 107 ? -12.936 -0.751 19.745 1.00 69.75 107 GLU A N 1
ATOM 851 C CA . GLU A 1 107 ? -13.962 0.304 19.664 1.00 69.75 107 GLU A CA 1
ATOM 852 C C . GLU A 1 107 ? -15.369 -0.197 20.022 1.00 69.75 107 GLU A C 1
ATOM 854 O O . GLU A 1 107 ? -16.186 0.554 20.547 1.00 69.75 107 GLU A O 1
ATOM 859 N N . LYS A 1 108 ? -15.666 -1.481 19.785 1.00 65.06 108 LYS A N 1
ATOM 860 C CA . LYS A 1 108 ? -16.951 -2.093 20.165 1.00 65.06 108 LYS A CA 1
ATOM 861 C C . LYS A 1 108 ? -17.065 -2.431 21.654 1.00 65.06 108 LYS A C 1
ATOM 863 O O . LYS A 1 108 ? -18.177 -2.693 22.108 1.00 65.06 108 LYS A O 1
ATOM 868 N N . VAL A 1 109 ? -15.950 -2.499 22.385 1.00 66.38 109 VAL A N 1
ATOM 869 C CA . VAL A 1 109 ? -15.901 -2.950 23.790 1.00 66.38 109 VAL A CA 1
ATOM 870 C C . VAL A 1 109 ? -15.890 -1.778 24.779 1.00 66.38 109 VAL A C 1
ATOM 872 O O . VAL A 1 109 ? -16.197 -1.983 25.951 1.00 66.38 109 VAL A O 1
ATOM 875 N N . GLU A 1 110 ? -15.627 -0.547 24.339 1.00 48.22 110 GLU A N 1
ATOM 876 C CA . GLU A 1 110 ? -15.822 0.646 25.174 1.00 48.22 110 GLU A CA 1
ATOM 877 C C . GLU A 1 110 ? -17.317 1.020 25.274 1.00 48.22 110 GLU A C 1
ATOM 879 O O . GLU A 1 110 ? -17.801 1.910 24.575 1.00 48.22 110 GLU A O 1
ATOM 884 N N . VAL A 1 111 ? -18.055 0.328 26.156 1.00 42.69 111 VAL A N 1
ATOM 885 C CA . VAL A 1 111 ? -19.378 0.737 26.680 1.00 42.69 111 VAL A CA 1
ATOM 886 C C . VAL A 1 111 ? -19.450 0.491 28.182 1.00 42.69 111 VAL A C 1
ATOM 888 O O . VAL A 1 111 ? -19.167 -0.652 28.608 1.00 42.69 111 VAL A O 1
#

Radius of gyration: 14.26 Å; Cα contacts (8 Å, |Δi|>4): 88; chains: 1; bounding box: 34×23×43 Å

Nearest PDB structures (foldseek):
  6n2z-assembly1_I  TM=9.405E-01  e=1.057E-05  Bacillus sp. PS3
  6fkf-assembly1_d  TM=8.781E-01  e=1.394E-03  Spinacia oleracea
  6vm1-assembly1_d  TM=8.540E-01  e=1.627E-03  Spinacia oleracea
  6tt7-assembly1_J  TM=8.714E-01  e=4.787E-03  Ovis aries
  6yny-assembly1_G1  TM=8.566E-01  e=1.409E-02  Tetrahymena thermophila

Sequence (111 aa):
MERQIAARYAEALFSLARERDEIDRVDSDLKAVAALLAEVSEFARLLEHPEVAQERKYSLLEEVLGEAILPVTLSFLKLVVRRGRSELLGLVEEEYRLLAEESRGIEKVEV

Foldseek 3Di:
DLLVVLLVLLVVLCVVCVVVVNLVQLLVLLVVLLVCCVVPVVLVCQLLPPPRDLVNNLVVLCVPCVVPGDPSNSVSCSVCSVVSNSVSSNSNSVSNVVVSVVVVVVVVPPD

pLDDT: mean 92.68, std 8.71, range [42.69, 98.31]